Protein AF-A0A7J9MIA6-F1 (afdb_monomer)

Radius of gyration: 11.79 Å; Cα contacts (8 Å, |Δi|>4): 49; chains: 1; bounding box: 27×21×26 Å

Solvent-accessible surfa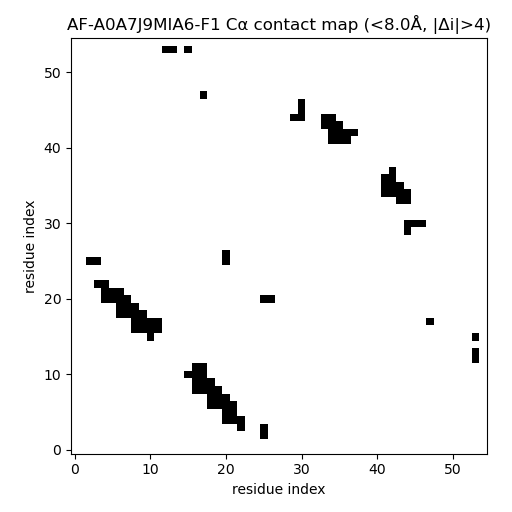ce area (backbone atoms only — not comparable to full-atom values): 3892 Å² total; per-residue (Å²): 136,81,71,96,56,81,61,49,77,41,84,72,56,94,92,42,71,50,74,50,65,77,47,66,68,56,49,53,48,60,64,68,65,59,83,43,72,59,96,88,39,81,48,88,76,74,83,91,54,97,82,69,76,88,124

InterPro domains:
  IPR025558 Domain of unknown function DUF4283 [PF14111] (8-53)
  IPR040256 Uncharacterized protein At4g02000-like [PTHR31286] (8-53)

Organism: Gossypium schwendimanii (NCBI:txid34291)

Mean predicted aligned error: 4.68 Å

Sequence (55 aa):
MKPSLPFQLMDIENGYYLAKFQDKRDFEKVISQGPWVIYGQYLTVQPWTINFNMG

Structure (mmCIF, N/CA/C/O backbone):
data_AF-A0A7J9MIA6-F1
#
_entry.id   AF-A0A7J9MIA6-F1
#
loop_
_atom_site.group_PDB
_atom_site.id
_atom_site.type_symbol
_atom_site.label_atom_id
_atom_site.label_alt_id
_atom_site.label_comp_id
_atom_site.label_asym_id
_atom_site.label_entity_id
_atom_site.label_seq_id
_atom_site.pdbx_PDB_ins_code
_atom_site.Cartn_x
_atom_site.Cartn_y
_atom_site.Cartn_z
_atom_site.occupancy
_atom_site.B_iso_or_equiv
_atom_site.auth_seq_id
_atom_site.auth_comp_id
_atom_site.auth_asym_id
_atom_site.auth_atom_id
_atom_site.pdbx_PDB_model_num
ATOM 1 N N . MET A 1 1 ? -12.979 -7.660 -2.591 1.00 67.00 1 MET A N 1
ATOM 2 C CA . MET A 1 1 ? -13.014 -7.362 -1.140 1.00 67.00 1 MET A CA 1
ATOM 3 C C . MET A 1 1 ? -13.677 -6.016 -0.923 1.00 67.00 1 MET A C 1
ATOM 5 O O . MET A 1 1 ? -13.444 -5.120 -1.722 1.00 67.00 1 MET A O 1
ATOM 9 N N . LYS A 1 2 ? -14.482 -5.869 0.132 1.00 80.75 2 LYS A N 1
ATOM 10 C CA . LYS A 1 2 ? -14.983 -4.563 0.577 1.00 80.75 2 LYS A CA 1
ATOM 11 C C . LYS A 1 2 ? -14.147 -4.125 1.788 1.00 80.75 2 LYS A C 1
ATOM 13 O O . LYS A 1 2 ? -13.999 -4.947 2.694 1.00 80.75 2 LYS A O 1
ATOM 18 N N . PRO A 1 3 ? -13.583 -2.907 1.807 1.00 87.62 3 PRO A N 1
ATOM 19 C CA . PRO A 1 3 ? -12.866 -2.410 2.975 1.00 87.62 3 PRO A CA 1
ATOM 20 C C . PRO A 1 3 ? -13.842 -2.201 4.142 1.00 87.62 3 PRO A C 1
ATOM 22 O O . PRO A 1 3 ? -15.031 -1.939 3.935 1.00 87.62 3 PRO A O 1
ATOM 25 N N . SER A 1 4 ? -13.346 -2.344 5.368 1.00 92.69 4 SER A N 1
ATOM 26 C CA . SER A 1 4 ? -14.125 -2.145 6.594 1.00 92.69 4 SER A CA 1
ATOM 27 C C . SER A 1 4 ? -14.511 -0.678 6.805 1.00 92.69 4 SER A C 1
ATOM 29 O O . SER A 1 4 ? -15.605 -0.396 7.291 1.00 92.69 4 SER A O 1
ATOM 31 N N . LEU A 1 5 ? -13.649 0.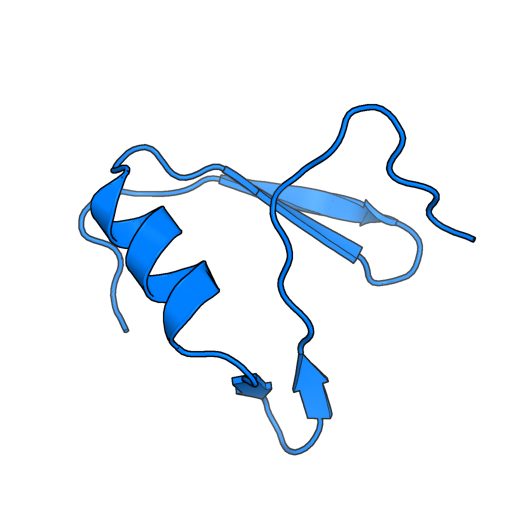246 6.372 1.00 93.69 5 LEU A N 1
ATOM 32 C CA . LEU A 1 5 ? -13.871 1.690 6.373 1.00 93.69 5 LEU A CA 1
ATOM 33 C C . LEU A 1 5 ? -13.574 2.284 4.987 1.00 93.69 5 LEU A C 1
ATOM 35 O O . LEU A 1 5 ? -12.802 1.701 4.222 1.00 93.69 5 LEU A O 1
ATOM 39 N N . PRO A 1 6 ? -14.136 3.457 4.648 1.00 94.56 6 PRO A N 1
ATOM 40 C CA . PRO A 1 6 ? -13.721 4.189 3.458 1.00 94.56 6 PRO A CA 1
ATOM 41 C C . PRO A 1 6 ? -12.210 4.447 3.482 1.00 94.56 6 PRO A C 1
ATOM 43 O O . PRO A 1 6 ? -11.649 4.833 4.508 1.00 94.56 6 PRO A O 1
ATOM 46 N N . PHE A 1 7 ? -11.549 4.269 2.347 1.00 93.75 7 PHE A N 1
ATOM 47 C CA . PHE A 1 7 ? -10.143 4.619 2.168 1.00 93.75 7 PHE A CA 1
ATOM 48 C C . PHE A 1 7 ? -10.035 5.686 1.081 1.00 93.75 7 PHE A C 1
ATOM 50 O O . PHE A 1 7 ? -10.946 5.851 0.268 1.00 93.75 7 PHE A O 1
ATOM 57 N N . GLN A 1 8 ? -8.941 6.437 1.093 1.00 95.56 8 GLN A N 1
ATOM 58 C CA . GLN A 1 8 ? -8.675 7.447 0.073 1.00 95.56 8 GLN A CA 1
ATOM 59 C C . GLN A 1 8 ? -7.773 6.847 -0.997 1.00 95.56 8 GLN A C 1
ATOM 61 O O . GLN A 1 8 ? -6.819 6.144 -0.669 1.00 95.56 8 GLN A O 1
ATOM 66 N N . LEU A 1 9 ? -8.065 7.144 -2.258 1.00 94.38 9 LEU A N 1
ATOM 67 C CA . LEU A 1 9 ? -7.219 6.797 -3.390 1.00 94.38 9 LEU A CA 1
ATOM 68 C C . LEU A 1 9 ? -6.799 8.094 -4.073 1.00 94.38 9 LEU A C 1
ATOM 70 O O . LEU A 1 9 ? -7.653 8.898 -4.441 1.00 94.38 9 LEU A O 1
ATOM 74 N N . MET A 1 10 ? -5.496 8.302 -4.191 1.00 94.38 10 MET A N 1
ATOM 75 C CA . MET A 1 10 ? -4.901 9.473 -4.823 1.00 94.38 10 MET A CA 1
ATOM 76 C C . MET A 1 10 ? -4.132 9.019 -6.058 1.00 94.38 10 MET A C 1
ATOM 78 O O . MET A 1 10 ? -3.349 8.074 -5.976 1.00 94.38 10 MET A O 1
ATOM 82 N N . ASP A 1 11 ? -4.373 9.678 -7.185 1.00 92.69 11 ASP A N 1
ATOM 83 C CA . ASP A 1 11 ? -3.529 9.554 -8.372 1.00 92.69 11 ASP A CA 1
ATOM 84 C C . ASP A 1 11 ? -2.237 10.342 -8.125 1.00 92.69 11 ASP A C 1
ATOM 86 O O . ASP A 1 11 ? -2.295 11.489 -7.674 1.00 92.69 11 ASP A O 1
ATOM 90 N N . ILE A 1 12 ? -1.092 9.694 -8.333 1.00 89.38 12 ILE A N 1
ATOM 91 C CA . ILE A 1 12 ? 0.238 10.276 -8.108 1.00 89.38 12 ILE A CA 1
ATOM 92 C C . ILE A 1 12 ? 1.081 10.308 -9.391 1.00 89.38 12 ILE A C 1
ATOM 94 O O . ILE A 1 12 ? 2.270 10.571 -9.290 1.00 89.38 12 ILE A O 1
ATOM 98 N N . GLU A 1 13 ? 0.463 10.098 -10.562 1.00 86.12 13 GLU A N 1
ATOM 99 C CA . GLU A 1 13 ? 1.068 10.093 -11.907 1.00 86.12 13 GLU A CA 1
ATOM 100 C C . GLU A 1 13 ? 1.748 8.777 -12.341 1.00 86.12 13 GLU A C 1
ATOM 102 O O . GLU A 1 13 ? 1.956 7.845 -11.566 1.00 86.12 13 GLU A O 1
ATOM 107 N N . ASN A 1 14 ? 2.045 8.678 -13.646 1.00 87.38 14 ASN A N 1
ATOM 108 C CA . ASN A 1 14 ? 2.695 7.536 -14.311 1.00 87.38 14 ASN A CA 1
ATOM 109 C C . ASN A 1 14 ? 2.018 6.166 -14.058 1.00 87.38 14 ASN A C 1
ATOM 111 O O . ASN A 1 14 ? 2.668 5.124 -14.017 1.00 87.38 14 ASN A O 1
ATOM 115 N N . GLY A 1 15 ? 0.693 6.167 -13.869 1.00 86.56 15 GLY A N 1
ATOM 116 C CA . GLY A 1 15 ? -0.087 4.958 -13.582 1.00 86.56 15 GLY A CA 1
ATOM 117 C C . GLY A 1 15 ? 0.044 4.445 -12.144 1.00 86.56 15 GLY A C 1
ATOM 118 O O . GLY A 1 15 ? -0.438 3.349 -11.848 1.00 86.56 15 GLY A O 1
ATOM 119 N N . TYR A 1 16 ? 0.667 5.216 -11.249 1.00 88.56 16 TYR A N 1
ATOM 120 C CA . TYR A 1 16 ? 0.748 4.902 -9.830 1.00 88.56 16 TYR A CA 1
ATOM 121 C C . TYR A 1 16 ? -0.389 5.550 -9.041 1.00 88.56 16 TYR A C 1
ATOM 123 O O . TYR A 1 16 ? -0.831 6.665 -9.310 1.00 88.56 16 TYR A O 1
ATOM 131 N N . TYR A 1 17 ? -0.820 4.847 -7.996 1.00 91.38 17 TYR A N 1
ATOM 132 C CA . TYR A 1 17 ? -1.861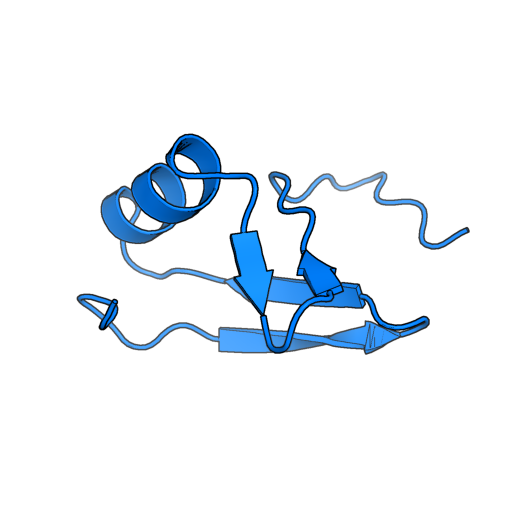 5.309 -7.089 1.00 91.38 17 TYR A CA 1
ATOM 133 C C . TYR A 1 17 ? -1.425 5.121 -5.641 1.00 91.38 17 TYR A C 1
ATOM 135 O O . TYR A 1 17 ? -0.854 4.091 -5.277 1.00 91.38 17 TYR A O 1
ATOM 143 N N . LEU A 1 18 ? -1.761 6.088 -4.791 1.00 93.25 18 LEU A N 1
ATOM 144 C CA . LEU A 1 18 ? -1.581 6.000 -3.350 1.00 93.25 18 LEU A CA 1
ATOM 145 C C . LEU A 1 18 ? -2.920 5.706 -2.670 1.00 93.25 18 LEU A C 1
ATOM 147 O O . LEU A 1 18 ? -3.838 6.526 -2.683 1.00 93.25 18 LEU A O 1
ATOM 151 N N . ALA A 1 19 ? -3.019 4.539 -2.036 1.00 93.44 19 ALA A N 1
ATOM 152 C CA . ALA A 1 19 ? -4.171 4.158 -1.228 1.00 93.44 19 ALA A CA 1
ATOM 153 C C . ALA A 1 19 ? -3.888 4.404 0.262 1.00 93.44 19 ALA A C 1
ATOM 155 O O . ALA A 1 19 ? -2.991 3.794 0.847 1.00 93.44 19 ALA A O 1
ATOM 156 N N . LYS A 1 20 ? -4.672 5.278 0.899 1.00 94.19 20 LYS A N 1
ATOM 157 C CA . LYS A 1 20 ? -4.587 5.578 2.333 1.00 94.19 20 LYS A CA 1
ATOM 158 C C . LYS A 1 20 ? -5.750 4.932 3.079 1.00 94.19 20 LYS 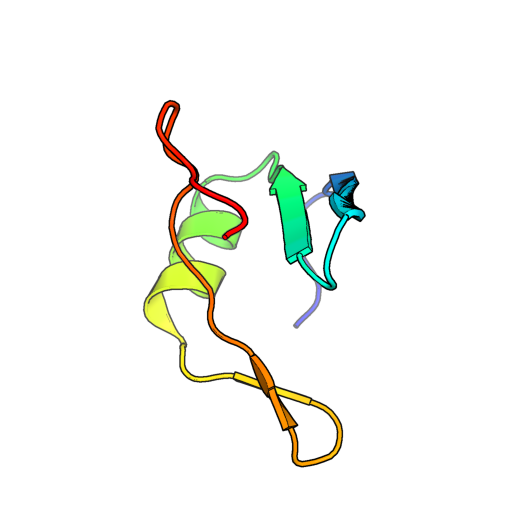A C 1
ATOM 160 O O . LYS A 1 20 ? -6.892 5.389 2.994 1.00 94.19 20 LYS A O 1
ATOM 165 N N . PHE A 1 21 ? -5.438 3.885 3.833 1.00 94.06 21 PHE A N 1
ATOM 166 C CA . PHE A 1 21 ? -6.394 3.146 4.655 1.00 94.06 21 PHE A CA 1
ATOM 167 C C . PHE A 1 21 ? -6.559 3.784 6.035 1.00 94.06 21 PHE A C 1
ATOM 169 O O . PHE A 1 21 ? -5.597 4.281 6.619 1.00 94.06 21 PHE A O 1
ATOM 176 N N . GLN A 1 22 ? -7.785 3.744 6.560 1.00 94.88 22 GLN A N 1
ATOM 177 C CA . GLN A 1 22 ? -8.079 4.134 7.944 1.00 94.88 22 GLN A CA 1
ATOM 178 C C . GLN A 1 22 ? -7.903 2.959 8.915 1.00 94.88 22 GLN A C 1
ATOM 180 O O . GLN A 1 22 ? -7.436 3.146 10.034 1.00 94.88 22 GLN A O 1
ATOM 185 N N . ASP A 1 23 ? -8.258 1.745 8.482 1.00 94.62 23 ASP A N 1
ATOM 186 C CA . ASP A 1 23 ? -8.109 0.527 9.274 1.00 94.62 23 ASP A CA 1
ATOM 187 C C . ASP A 1 23 ? -6.803 -0.193 8.905 1.00 94.62 23 ASP A C 1
ATOM 189 O O . ASP A 1 23 ? -6.554 -0.534 7.744 1.00 94.62 23 ASP A O 1
ATOM 193 N N . LYS A 1 24 ? -5.967 -0.446 9.916 1.00 93.69 24 LYS A N 1
ATOM 194 C CA . LYS A 1 24 ? -4.678 -1.129 9.746 1.00 93.69 24 LYS A CA 1
ATOM 195 C C . LYS A 1 24 ? -4.834 -2.552 9.198 1.00 93.69 24 LYS A C 1
ATOM 197 O O . LYS A 1 24 ? -4.002 -2.991 8.413 1.00 93.69 24 LYS A O 1
ATOM 202 N N . ARG A 1 25 ? -5.897 -3.267 9.570 1.00 94.25 25 ARG A N 1
ATOM 203 C CA . ARG A 1 25 ? -6.156 -4.645 9.125 1.00 94.25 25 ARG A CA 1
ATOM 204 C C . ARG A 1 25 ? -6.488 -4.685 7.641 1.00 94.25 25 ARG A C 1
ATOM 206 O O . ARG A 1 25 ? -6.129 -5.646 6.970 1.00 94.25 25 ARG A O 1
ATOM 213 N N . ASP A 1 26 ? -7.163 -3.662 7.117 1.00 93.56 26 ASP A N 1
ATOM 214 C CA . ASP A 1 26 ? -7.410 -3.559 5.676 1.00 93.56 26 ASP A CA 1
ATOM 215 C C . ASP A 1 26 ? -6.103 -3.335 4.907 1.00 93.56 26 ASP A C 1
ATOM 217 O O . ASP A 1 26 ? -5.863 -4.020 3.914 1.00 93.56 26 ASP A O 1
ATOM 221 N N . PHE A 1 27 ? -5.217 -2.469 5.411 1.00 93.62 27 PHE A N 1
ATOM 222 C CA . PHE A 1 27 ? -3.868 -2.296 4.859 1.00 93.62 27 PHE A CA 1
ATOM 223 C C . PHE A 1 27 ? -3.053 -3.602 4.891 1.00 93.62 27 PHE A C 1
ATOM 225 O O . PHE A 1 27 ? -2.507 -4.019 3.870 1.00 93.62 27 PHE A O 1
ATOM 232 N N . GLU A 1 28 ? -3.008 -4.283 6.040 1.00 93.44 28 GLU A N 1
ATOM 233 C CA . GLU A 1 28 ? -2.270 -5.542 6.213 1.00 93.44 28 GLU A CA 1
ATOM 234 C C . GLU A 1 28 ? -2.791 -6.646 5.283 1.00 93.44 28 GLU A C 1
ATOM 236 O O . GLU A 1 28 ? -2.005 -7.396 4.701 1.00 93.44 28 GLU A O 1
ATOM 241 N N . LYS A 1 29 ? -4.112 -6.727 5.077 1.00 90.81 29 LYS A N 1
ATOM 242 C CA . LYS A 1 29 ? -4.706 -7.655 4.104 1.00 90.81 29 LYS A CA 1
ATOM 243 C C . LYS A 1 29 ? -4.268 -7.344 2.677 1.00 90.81 29 LYS A C 1
ATOM 245 O O . LYS A 1 29 ? -3.927 -8.263 1.944 1.00 90.81 29 LYS A O 1
ATOM 250 N N . VAL A 1 30 ? -4.269 -6.069 2.282 1.00 90.62 30 VAL A N 1
ATOM 251 C CA . VAL A 1 30 ? -3.901 -5.668 0.916 1.00 90.62 30 VAL A CA 1
ATOM 252 C C . VAL A 1 30 ? -2.439 -5.997 0.608 1.00 90.62 30 VAL A C 1
ATOM 254 O O . VAL A 1 30 ? -2.148 -6.515 -0.469 1.00 90.62 30 VAL A O 1
ATOM 257 N N . ILE A 1 31 ? -1.534 -5.754 1.560 1.00 90.81 31 ILE A N 1
ATOM 258 C CA . ILE A 1 31 ? -0.103 -6.039 1.393 1.00 90.81 31 ILE A CA 1
ATOM 259 C C . ILE A 1 31 ? 0.215 -7.541 1.449 1.00 90.81 31 ILE A C 1
ATOM 261 O O . ILE A 1 31 ? 1.1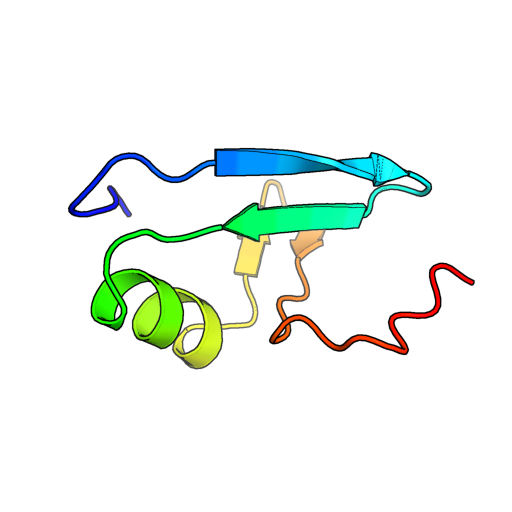21 -7.989 0.752 1.00 90.81 31 ILE A O 1
ATOM 265 N N . SER A 1 32 ? -0.523 -8.335 2.231 1.00 89.69 32 SER A N 1
ATOM 266 C CA . SER A 1 32 ? -0.249 -9.777 2.387 1.00 89.69 32 SER A CA 1
ATOM 267 C C . SER A 1 32 ? -0.840 -10.671 1.295 1.00 89.69 32 SER A C 1
ATOM 269 O O . SER A 1 32 ? -0.350 -11.779 1.100 1.00 89.69 32 SER A O 1
ATOM 271 N N . GLN A 1 33 ? -1.883 -10.228 0.591 1.00 84.50 33 GLN A N 1
ATOM 272 C CA . GLN A 1 33 ? -2.620 -11.068 -0.367 1.00 84.50 33 GLN A CA 1
ATOM 273 C C . GLN A 1 33 ? -2.151 -10.929 -1.829 1.00 84.50 33 GLN A C 1
ATOM 275 O O . GLN A 1 33 ? -2.767 -11.512 -2.718 1.00 84.50 33 GLN A O 1
ATOM 280 N N . GLY A 1 34 ? -1.085 -10.169 -2.103 1.00 77.19 34 GLY A N 1
ATOM 281 C CA . GLY A 1 34 ? -0.547 -10.013 -3.460 1.00 77.19 34 GLY A CA 1
ATOM 282 C C . GLY A 1 34 ? 0.138 -11.282 -4.005 1.00 77.19 34 GLY A C 1
ATOM 283 O O . GLY A 1 34 ? 0.564 -12.131 -3.218 1.00 77.19 34 GLY A O 1
ATOM 284 N N . PRO A 1 35 ? 0.302 -11.412 -5.340 1.00 77.94 35 PRO A N 1
ATOM 285 C CA . PRO A 1 35 ? 0.044 -10.414 -6.388 1.00 77.94 35 PRO A CA 1
ATOM 286 C C . PRO A 1 35 ? -1.426 -10.347 -6.837 1.00 77.94 35 PRO A C 1
ATOM 288 O O . PRO A 1 35 ? -2.105 -11.363 -6.964 1.00 77.94 35 PRO A O 1
ATOM 291 N N . TRP A 1 36 ? -1.908 -9.136 -7.127 1.00 87.25 36 TRP A N 1
ATOM 292 C CA . TRP A 1 36 ? -3.287 -8.900 -7.559 1.00 87.25 36 TRP A CA 1
ATOM 293 C C . TRP A 1 36 ? -3.381 -8.889 -9.084 1.00 87.25 36 TRP A C 1
ATOM 295 O O . TRP A 1 36 ? -2.534 -8.300 -9.753 1.00 87.25 36 TRP A O 1
ATOM 305 N N . VAL A 1 37 ? -4.431 -9.498 -9.636 1.00 86.88 37 VAL A N 1
ATOM 306 C CA . VAL A 1 37 ? -4.725 -9.451 -11.075 1.00 86.88 37 VAL A CA 1
ATOM 307 C C . VAL A 1 37 ? -6.035 -8.707 -11.287 1.00 86.88 37 VAL A C 1
ATOM 309 O O . VAL A 1 37 ? -7.080 -9.125 -10.788 1.00 86.88 37 VAL A O 1
ATOM 312 N N . ILE A 1 38 ? -5.981 -7.607 -12.036 1.00 84.81 38 ILE A N 1
ATOM 313 C CA . ILE A 1 38 ? -7.146 -6.794 -12.394 1.00 84.81 38 ILE A CA 1
ATOM 314 C C . ILE A 1 38 ? -7.225 -6.761 -13.918 1.00 84.81 38 ILE A C 1
ATOM 316 O O . ILE A 1 38 ? -6.294 -6.316 -14.579 1.00 84.81 38 ILE A O 1
ATOM 320 N N . TYR A 1 39 ? -8.313 -7.286 -14.489 1.00 87.62 39 TYR A N 1
ATOM 321 C CA . TYR A 1 39 ? -8.503 -7.399 -15.946 1.00 87.62 39 TYR A CA 1
ATOM 322 C C . TYR A 1 39 ? -7.317 -8.045 -16.693 1.00 87.62 39 TYR A C 1
ATOM 324 O O . TYR A 1 39 ? -6.958 -7.638 -17.793 1.00 87.62 39 TYR A O 1
ATOM 332 N N . GLY A 1 40 ? -6.679 -9.051 -16.085 1.00 87.12 40 GLY A N 1
ATOM 333 C CA . GLY A 1 40 ? -5.524 -9.740 -16.672 1.00 87.12 40 GLY A CA 1
ATOM 334 C C . GLY A 1 40 ? -4.208 -8.958 -16.608 1.00 87.12 40 GLY A C 1
ATOM 335 O O . GLY A 1 40 ? -3.206 -9.433 -17.131 1.00 87.12 40 GLY A O 1
ATOM 336 N N . GLN A 1 41 ? -4.191 -7.784 -15.972 1.00 86.31 41 GLN A N 1
ATOM 337 C CA . GLN A 1 41 ? -2.984 -7.013 -15.683 1.00 86.31 41 GLN A CA 1
ATOM 338 C C . GLN A 1 41 ? -2.545 -7.249 -14.236 1.00 86.31 41 GLN A C 1
ATOM 340 O O . GLN A 1 41 ? -3.380 -7.337 -13.331 1.00 86.31 41 GLN A O 1
ATOM 345 N N . TYR A 1 42 ? -1.236 -7.350 -14.014 1.00 87.06 42 TYR A N 1
ATOM 346 C CA . TYR A 1 42 ? -0.673 -7.480 -12.674 1.00 87.06 42 TYR A CA 1
ATOM 347 C C . TYR A 1 42 ? -0.605 -6.117 -11.996 1.00 87.06 42 TYR A C 1
ATOM 349 O O . TYR A 1 42 ? -0.021 -5.179 -12.531 1.00 87.06 42 TYR A O 1
ATOM 357 N N . LEU A 1 43 ? -1.168 -6.032 -10.795 1.00 88.12 43 LEU A N 1
ATOM 358 C CA . LEU A 1 43 ? -1.028 -4.880 -9.923 1.00 88.12 43 LEU A CA 1
ATOM 359 C C . LEU A 1 43 ? -0.019 -5.212 -8.824 1.00 88.12 43 LEU A C 1
ATOM 361 O O . LEU A 1 43 ? -0.224 -6.120 -8.011 1.00 88.12 43 LEU A O 1
ATOM 365 N N . THR A 1 44 ? 1.0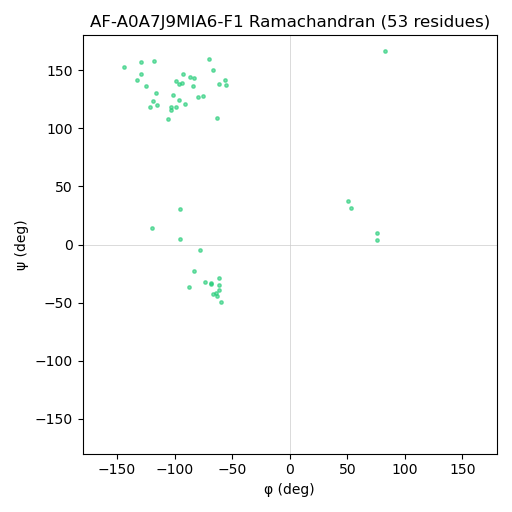68 -4.449 -8.790 1.00 88.50 44 THR A N 1
ATOM 366 C CA . THR A 1 44 ? 2.016 -4.463 -7.681 1.00 88.50 44 THR A CA 1
ATOM 367 C C . THR 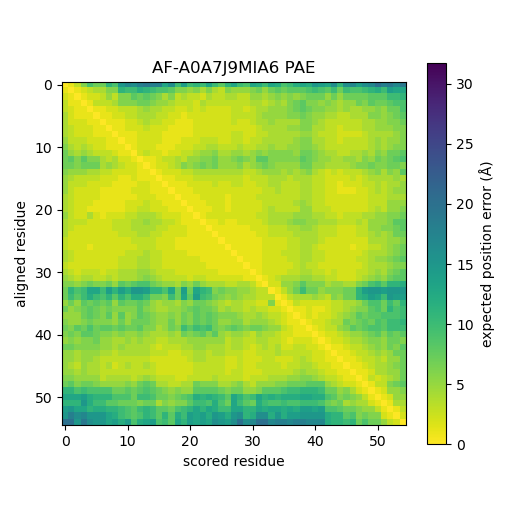A 1 44 ? 1.509 -3.536 -6.583 1.00 88.50 44 THR A C 1
ATOM 369 O O . THR A 1 44 ? 1.026 -2.434 -6.830 1.00 88.50 44 THR A O 1
ATOM 372 N N . VAL A 1 4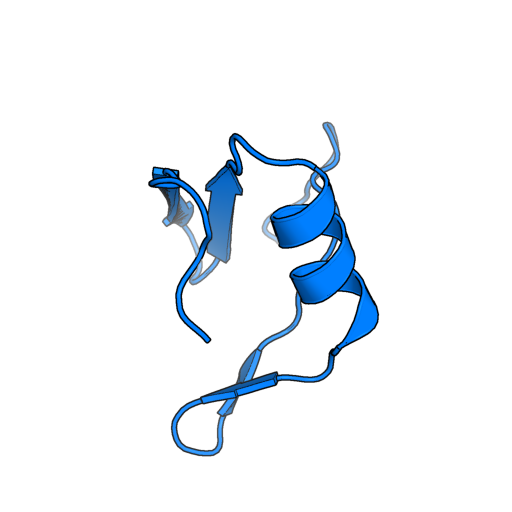5 ? 1.593 -4.004 -5.342 1.00 90.81 45 VAL A N 1
ATOM 373 C CA . VAL A 1 45 ? 1.264 -3.212 -4.157 1.00 90.81 45 VAL A CA 1
ATOM 374 C C . VAL A 1 45 ? 2.469 -3.222 -3.237 1.00 90.81 45 VAL A C 1
ATOM 376 O O . VAL A 1 45 ? 3.098 -4.259 -3.039 1.00 90.81 45 VAL A O 1
ATOM 379 N N . GLN A 1 46 ? 2.800 -2.064 -2.682 1.00 90.25 46 GLN A N 1
ATOM 380 C CA . GLN A 1 46 ? 3.879 -1.931 -1.715 1.00 90.25 46 GLN A CA 1
ATOM 381 C C . GLN A 1 46 ? 3.517 -0.887 -0.657 1.00 90.25 46 GLN A C 1
ATOM 383 O O . GLN A 1 46 ? 2.730 0.022 -0.941 1.00 90.25 46 GLN A O 1
ATOM 388 N N . PRO A 1 47 ? 4.069 -0.995 0.564 1.00 91.75 47 PRO A N 1
ATOM 389 C CA . PRO A 1 47 ? 3.971 0.073 1.545 1.00 91.75 47 PRO A CA 1
ATOM 390 C C . PRO A 1 47 ? 4.518 1.387 0.982 1.00 91.75 47 PRO A C 1
ATOM 392 O O . PRO A 1 47 ? 5.535 1.405 0.289 1.00 91.75 47 PRO A O 1
ATOM 395 N N . TRP A 1 48 ? 3.856 2.495 1.309 1.00 88.00 48 TRP A N 1
ATOM 396 C CA . TRP A 1 48 ? 4.358 3.819 0.957 1.00 88.00 48 TRP A CA 1
ATOM 397 C C . TRP A 1 48 ? 5.714 4.084 1.620 1.00 88.00 48 TRP A C 1
ATOM 399 O O . TRP A 1 48 ? 5.902 3.796 2.804 1.00 88.00 48 TRP A O 1
ATOM 409 N N . THR A 1 49 ? 6.636 4.688 0.872 1.00 85.56 49 THR A N 1
ATOM 410 C CA . THR A 1 49 ? 7.925 5.156 1.388 1.00 85.56 49 THR A CA 1
ATOM 411 C C . THR A 1 49 ? 8.139 6.612 0.985 1.00 85.56 49 THR A C 1
ATOM 413 O O . THR A 1 49 ? 7.701 7.036 -0.077 1.00 85.56 49 THR A O 1
ATOM 416 N N . ILE A 1 50 ? 8.813 7.397 1.832 1.00 79.62 50 ILE A N 1
ATOM 417 C CA . ILE A 1 50 ? 9.098 8.820 1.553 1.00 79.62 50 ILE A CA 1
ATOM 418 C C . ILE A 1 50 ? 9.964 8.974 0.290 1.00 79.62 50 ILE A C 1
ATOM 420 O O . ILE A 1 50 ? 9.843 9.960 -0.426 1.00 79.62 50 ILE A O 1
ATOM 424 N N . ASN A 1 51 ? 10.787 7.966 -0.006 1.00 79.31 51 ASN A N 1
ATOM 425 C CA . ASN A 1 51 ? 11.671 7.922 -1.169 1.00 79.31 51 ASN A CA 1
ATOM 426 C C . ASN A 1 51 ? 11.034 7.175 -2.351 1.00 79.31 51 ASN A C 1
ATOM 428 O O . ASN A 1 51 ? 11.742 6.511 -3.109 1.00 79.31 51 ASN A O 1
ATOM 432 N N . PHE A 1 52 ? 9.706 7.223 -2.481 1.00 75.88 52 PHE A N 1
ATOM 433 C CA . PHE A 1 52 ? 9.026 6.613 -3.615 1.00 75.88 52 PHE A CA 1
ATOM 434 C C . PHE A 1 52 ? 9.463 7.311 -4.907 1.00 75.88 52 PHE A C 1
ATOM 436 O O . PHE A 1 52 ? 9.119 8.467 -5.147 1.00 75.88 52 PHE A O 1
ATOM 443 N N . ASN A 1 53 ? 10.251 6.609 -5.720 1.00 70.50 53 ASN A N 1
ATOM 444 C CA . ASN A 1 53 ? 10.669 7.082 -7.030 1.00 70.50 53 ASN A CA 1
ATOM 445 C C . ASN A 1 53 ? 9.647 6.607 -8.074 1.00 70.50 53 ASN A C 1
ATOM 447 O O . ASN A 1 53 ? 9.425 5.405 -8.212 1.00 70.50 53 ASN A O 1
ATOM 451 N N . MET A 1 54 ? 9.027 7.554 -8.781 1.00 66.00 54 MET A N 1
ATOM 452 C CA . MET A 1 54 ? 8.031 7.293 -9.831 1.00 66.00 54 MET A CA 1
ATOM 453 C C . MET A 1 54 ? 8.652 6.841 -11.168 1.00 66.00 54 MET A C 1
ATOM 455 O O . MET A 1 54 ? 7.907 6.452 -12.074 1.00 66.00 54 MET A O 1
ATOM 459 N N . GLY A 1 55 ? 9.990 6.834 -11.260 1.00 60.19 55 GLY A N 1
ATOM 460 C CA . GLY A 1 55 ? 10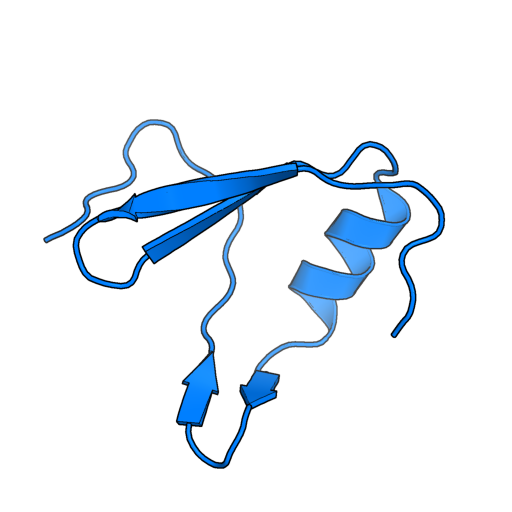.762 6.581 -12.479 1.00 60.19 55 GLY A CA 1
ATOM 461 C C . GLY A 1 55 ? 11.300 7.868 -13.075 1.00 60.19 55 GLY A C 1
ATOM 462 O O . GLY A 1 55 ? 10.471 8.753 -13.371 1.00 60.19 55 GLY A O 1
#

Secondary structure (DSSP, 8-state):
---SS--EEEE-STT-EEEE-SSHHHHHHHHHSPPEEETTEEEP-----TT----

Foldseek 3Di:
DDDPDDWDWADPDPPDIDIGDPDVVSVVCVQPPDQDADPNDTDDDDDDDPPDDSD

pLDDT: mean 87.5, std 7.79, range [60.19, 95.56]